Protein AF-A0AA87AT99-F1 (afdb_monomer)

Radius of gyration: 15.17 Å; Cα contacts (8 Å, |Δi|>4): 173; chains: 1; bounding box: 37×36×42 Å

Secondary structure (DSSP, 8-state):
-EEEES--SB-BBPPS--TTS---S--BS-EETTEEPP-BPP-TTPPPEEETTEEE-HHHHHHHHHH-HHHHHHHB--GGG--S-EEEE--TT-SSS-HHHHHHHHHHHHHHTT-

Nearest PDB structures (foldseek):
  3hlk-assembly2_B  TM=8.110E-01  e=1.007E-02  Homo sapiens
  3hlk-assembly1_A  TM=7.904E-01  e=9.428E-03  Homo sapiens

Sequence (115 aa):
MVIAISPSSVVWGNIGVGAGGIAWPERSSWTFKGASLDFVPADMNWQKEYRDGLISYRSFFEKCLVNDIQANNRARIPIEKSKADLLLVAGGDDALWPSDKFAREIVQSAQARLH

Structure (mmCIF, N/CA/C/O backbone):
data_AF-A0AA87AT99-F1
#
_entry.id   AF-A0AA87AT99-F1
#
loop_
_atom_site.group_PDB
_atom_site.id
_atom_site.type_symbol
_atom_site.label_atom_id
_atom_site.label_alt_id
_atom_site.label_comp_id
_atom_site.label_asym_id
_atom_site.label_entity_id
_atom_site.label_seq_id
_atom_site.pdbx_PDB_ins_code
_atom_site.Cartn_x
_atom_site.Cartn_y
_atom_site.Cartn_z
_atom_site.occupancy
_atom_site.B_iso_or_equiv
_atom_site.auth_seq_id
_atom_site.auth_comp_id
_atom_site.auth_asym_id
_atom_site.auth_atom_id
_atom_site.pdbx_PDB_model_num
ATOM 1 N N . MET A 1 1 ? -20.313 2.707 6.055 1.00 89.81 1 MET A N 1
ATOM 2 C CA . MET A 1 1 ? -19.718 1.859 5.006 1.00 89.81 1 MET A CA 1
ATOM 3 C C . MET A 1 1 ? -18.664 2.651 4.247 1.00 89.81 1 MET A C 1
ATOM 5 O O . MET A 1 1 ? -18.898 3.820 3.965 1.00 89.81 1 MET A O 1
ATOM 9 N N . VAL A 1 2 ? -17.530 2.026 3.939 1.00 96.44 2 VAL A N 1
ATOM 10 C CA . VAL A 1 2 ? -16.463 2.549 3.074 1.00 96.44 2 VAL A CA 1
ATOM 11 C C . VAL A 1 2 ? -16.293 1.583 1.905 1.00 96.44 2 VAL A C 1
ATOM 13 O O . VAL A 1 2 ? -16.207 0.374 2.111 1.00 96.44 2 VAL A O 1
ATOM 16 N N . ILE A 1 3 ? -16.240 2.120 0.688 1.00 97.88 3 ILE A N 1
ATOM 17 C CA . ILE A 1 3 ? -15.934 1.358 -0.524 1.00 97.88 3 ILE A CA 1
ATOM 18 C C . ILE A 1 3 ? -14.556 1.812 -0.997 1.00 97.88 3 ILE A C 1
ATOM 20 O O . ILE A 1 3 ? -14.367 2.999 -1.258 1.00 97.88 3 ILE A O 1
ATOM 24 N N . ALA A 1 4 ? -13.601 0.890 -1.085 1.00 97.50 4 ALA A N 1
ATOM 25 C CA . ALA A 1 4 ? -12.253 1.176 -1.561 1.00 97.50 4 ALA A CA 1
ATOM 26 C C . ALA A 1 4 ? -11.979 0.411 -2.860 1.00 97.50 4 ALA A C 1
ATOM 28 O O . ALA A 1 4 ? -12.127 -0.810 -2.915 1.00 97.50 4 ALA A O 1
ATOM 29 N N . ILE A 1 5 ? -11.582 1.144 -3.899 1.00 98.19 5 ILE A N 1
ATOM 30 C CA . ILE A 1 5 ? -11.251 0.616 -5.226 1.00 98.19 5 ILE A CA 1
ATOM 31 C C . ILE A 1 5 ? -9.746 0.757 -5.414 1.00 98.19 5 ILE A C 1
ATOM 33 O O . ILE A 1 5 ? -9.210 1.838 -5.180 1.00 98.19 5 ILE A O 1
ATOM 37 N N . SER A 1 6 ? -9.085 -0.336 -5.795 1.00 98.06 6 SER A N 1
ATOM 38 C CA . SER A 1 6 ? -7.627 -0.470 -5.793 1.00 98.06 6 SER A CA 1
ATOM 39 C C . SER A 1 6 ? -7.023 0.053 -4.479 1.00 98.06 6 SER A C 1
ATOM 41 O O . SER A 1 6 ? -6.312 1.050 -4.495 1.00 98.06 6 SER A O 1
ATOM 43 N N . PRO A 1 7 ? -7.362 -0.536 -3.315 1.00 98.00 7 PRO A N 1
ATOM 44 C CA . PRO A 1 7 ? -6.971 0.011 -2.015 1.00 98.00 7 PRO A CA 1
ATOM 45 C C . PRO A 1 7 ? -5.462 -0.093 -1.758 1.00 98.00 7 PRO A C 1
ATOM 47 O O . PRO A 1 7 ? -4.790 -0.921 -2.362 1.00 98.00 7 PRO A O 1
ATOM 50 N N . SER A 1 8 ? -4.973 0.666 -0.771 1.00 97.56 8 SER A N 1
ATOM 51 C CA . SER A 1 8 ? -3.658 0.478 -0.136 1.00 97.56 8 SER A CA 1
ATOM 52 C C . SER A 1 8 ? -3.823 0.075 1.326 1.00 97.56 8 SER A C 1
ATOM 54 O O . SER A 1 8 ? -4.707 0.595 2.007 1.00 97.56 8 SER A O 1
ATOM 56 N N . SER A 1 9 ? -2.951 -0.802 1.826 1.00 97.62 9 SER A N 1
ATOM 57 C CA . SER A 1 9 ? -2.859 -1.150 3.253 1.00 97.62 9 SER A CA 1
ATOM 58 C C . SER A 1 9 ? -1.859 -0.267 4.017 1.00 97.62 9 SER A C 1
ATOM 60 O O . SER A 1 9 ? -1.795 -0.322 5.246 1.00 97.62 9 SER A O 1
ATOM 62 N N . VAL A 1 10 ? -1.095 0.568 3.305 1.00 97.88 10 VAL A N 1
ATOM 63 C CA . VAL A 1 10 ? -0.030 1.430 3.839 1.00 97.88 10 VAL A CA 1
ATOM 64 C C . VAL A 1 10 ? -0.142 2.862 3.308 1.00 97.88 10 VAL A C 1
ATOM 66 O O . VAL A 1 10 ? -0.758 3.120 2.269 1.00 97.88 10 VAL A O 1
ATOM 69 N N . VAL A 1 11 ? 0.469 3.805 4.017 1.00 97.50 11 VAL A N 1
ATOM 70 C CA . VAL A 1 11 ? 0.631 5.198 3.589 1.00 97.50 11 VAL A CA 1
ATOM 71 C C . VAL A 1 11 ? 1.869 5.327 2.696 1.00 97.50 11 VAL A C 1
ATOM 73 O O . VAL A 1 11 ? 2.921 4.769 3.000 1.00 97.50 11 VAL A O 1
ATOM 76 N N . TRP A 1 12 ? 1.757 6.096 1.612 1.00 95.50 12 TRP A N 1
ATOM 77 C CA . TRP A 1 12 ? 2.837 6.329 0.646 1.00 95.50 12 TRP A CA 1
ATOM 78 C C . TRP A 1 12 ? 3.397 7.750 0.724 1.00 95.50 12 TRP A C 1
ATOM 80 O O . TRP A 1 12 ? 2.671 8.705 1.036 1.00 95.50 12 TRP A O 1
ATOM 90 N N . GLY A 1 13 ? 4.684 7.888 0.401 1.00 91.88 13 GLY A N 1
ATOM 91 C CA . GLY A 1 13 ? 5.331 9.183 0.203 1.00 91.88 13 GLY A CA 1
ATOM 92 C C . GLY A 1 13 ? 4.740 9.949 -0.984 1.00 91.88 13 GLY A C 1
ATOM 93 O O . GLY A 1 13 ? 4.111 9.371 -1.874 1.00 91.88 13 GLY A O 1
ATOM 94 N N . ASN A 1 14 ? 4.897 11.270 -0.984 1.00 85.81 14 ASN A N 1
ATOM 95 C CA . ASN A 1 14 ? 4.475 12.116 -2.089 1.00 85.81 14 ASN A CA 1
ATOM 96 C C . ASN A 1 14 ? 5.319 11.812 -3.331 1.00 85.81 14 ASN A C 1
ATOM 98 O O . ASN A 1 14 ? 6.541 11.713 -3.256 1.00 85.81 14 ASN A O 1
ATOM 102 N N . ILE A 1 15 ? 4.679 11.756 -4.496 1.00 71.88 15 ILE A N 1
ATOM 103 C CA . ILE A 1 15 ? 5.393 11.617 -5.765 1.00 71.88 15 ILE A CA 1
ATOM 104 C C . ILE A 1 15 ? 5.666 13.012 -6.330 1.00 71.88 15 ILE A C 1
ATOM 106 O O . ILE A 1 15 ? 4.744 13.786 -6.582 1.00 71.88 15 ILE A O 1
ATOM 110 N N . GLY A 1 16 ? 6.943 13.328 -6.546 1.00 70.06 16 GLY A N 1
ATOM 111 C CA . GLY A 1 16 ? 7.370 14.551 -7.225 1.00 70.06 16 GLY A CA 1
ATOM 112 C C . GLY A 1 16 ? 7.380 15.810 -6.353 1.00 70.06 16 GLY A C 1
ATOM 113 O O . GLY A 1 16 ? 7.440 15.764 -5.125 1.00 70.06 16 GLY A O 1
ATOM 114 N N . VAL A 1 17 ? 7.389 16.967 -7.015 1.00 73.88 17 VAL A N 1
ATOM 115 C CA . VAL A 1 17 ? 7.518 18.276 -6.366 1.00 73.88 17 VAL A CA 1
ATOM 116 C C . VAL A 1 17 ? 6.222 18.614 -5.625 1.00 73.88 17 VAL A C 1
ATOM 118 O O . VAL A 1 17 ? 5.166 18.746 -6.237 1.00 73.88 17 VAL A O 1
ATOM 121 N N . GLY A 1 18 ? 6.290 18.748 -4.298 1.00 68.44 18 GLY A N 1
ATOM 122 C CA . GLY A 1 18 ? 5.135 19.179 -3.501 1.00 68.44 18 GLY A CA 1
ATOM 123 C C . GLY A 1 18 ? 4.839 20.675 -3.656 1.00 68.44 18 GLY A C 1
ATOM 124 O O . GLY A 1 18 ? 5.604 21.406 -4.279 1.00 68.44 18 GLY A O 1
ATOM 125 N N . ALA A 1 19 ? 3.777 21.162 -3.007 1.00 69.81 19 ALA A N 1
ATOM 126 C CA . ALA A 1 19 ? 3.363 22.573 -3.072 1.00 69.81 19 ALA A CA 1
ATOM 127 C C . ALA A 1 19 ? 4.468 23.582 -2.681 1.00 69.81 19 ALA A C 1
ATOM 129 O O . ALA A 1 19 ? 4.445 24.724 -3.124 1.00 69.81 19 ALA A O 1
ATOM 130 N N . GLY A 1 20 ? 5.454 23.158 -1.883 1.00 73.50 20 GLY A N 1
ATOM 131 C CA . GLY A 1 20 ? 6.615 23.967 -1.503 1.00 73.50 20 GLY A CA 1
ATOM 132 C C . GLY A 1 20 ? 7.778 23.965 -2.504 1.00 73.50 20 GLY A C 1
ATOM 133 O O . GLY A 1 20 ? 8.854 24.428 -2.151 1.00 73.50 20 GLY A O 1
ATOM 134 N N . GLY A 1 21 ? 7.628 23.391 -3.704 1.00 78.31 21 GLY A N 1
ATOM 135 C CA . GLY A 1 21 ? 8.689 23.376 -4.724 1.00 78.31 21 GLY A CA 1
ATOM 136 C C . GLY A 1 21 ? 9.828 22.379 -4.462 1.00 78.31 21 GLY A C 1
ATOM 137 O O . GLY A 1 21 ? 10.750 22.264 -5.263 1.00 78.31 21 GLY A O 1
ATOM 138 N N . ILE A 1 22 ? 9.757 21.617 -3.369 1.00 78.25 22 ILE A N 1
ATOM 139 C CA . ILE A 1 22 ? 10.799 20.678 -2.948 1.00 78.25 22 ILE A CA 1
ATOM 140 C C . ILE A 1 22 ? 10.359 19.246 -3.258 1.00 78.25 22 ILE A C 1
ATOM 142 O O . ILE A 1 22 ? 9.325 18.796 -2.760 1.00 78.25 22 ILE A O 1
ATOM 146 N N . ALA A 1 23 ? 11.155 18.513 -4.034 1.00 76.25 23 ALA A N 1
ATOM 147 C CA . ALA A 1 23 ? 10.936 17.087 -4.294 1.00 76.25 23 ALA A CA 1
ATOM 148 C C . ALA A 1 23 ? 11.528 16.173 -3.204 1.00 76.25 23 ALA A C 1
ATOM 150 O O . ALA A 1 23 ? 10.965 15.115 -2.953 1.00 76.25 23 ALA A O 1
ATOM 151 N N . TRP A 1 24 ? 12.617 16.596 -2.545 1.00 81.38 24 TRP A N 1
ATOM 152 C CA . TRP A 1 24 ? 13.377 15.782 -1.586 1.00 81.38 24 TRP A CA 1
ATOM 153 C C . TRP A 1 24 ? 13.782 16.564 -0.324 1.00 81.38 24 TRP A C 1
ATOM 155 O O . TRP A 1 24 ? 14.116 17.743 -0.446 1.00 81.38 24 TRP A O 1
ATOM 165 N N . PRO A 1 25 ? 13.815 15.938 0.870 1.00 84.75 25 PRO A N 1
ATOM 166 C CA . PRO A 1 25 ? 13.450 14.543 1.140 1.00 84.75 25 PRO A CA 1
ATOM 167 C C . PRO A 1 25 ? 11.953 14.272 0.913 1.00 84.75 25 PRO A C 1
ATOM 169 O O . PRO A 1 25 ? 11.149 15.210 0.900 1.00 84.75 25 PRO A O 1
ATOM 172 N N . GLU A 1 26 ? 11.599 13.000 0.705 1.00 89.38 26 GLU A N 1
ATOM 173 C CA . GLU A 1 26 ? 10.201 12.562 0.624 1.00 89.38 26 GLU A CA 1
ATOM 174 C C . GLU A 1 26 ? 9.409 13.013 1.855 1.00 89.38 26 GLU A C 1
ATOM 176 O O . GLU A 1 26 ? 9.928 13.119 2.970 1.00 89.38 26 GLU A O 1
ATOM 181 N N . ARG A 1 27 ? 8.119 13.266 1.650 1.00 90.56 27 ARG A N 1
ATOM 182 C CA . ARG A 1 27 ? 7.160 13.607 2.696 1.00 90.56 27 ARG A CA 1
ATOM 183 C C . ARG A 1 27 ? 5.960 12.686 2.584 1.00 90.56 27 ARG A C 1
ATOM 185 O O . ARG A 1 27 ? 5.635 12.197 1.509 1.00 90.56 27 ARG A O 1
ATOM 192 N N . SER A 1 28 ? 5.253 12.508 3.689 1.00 93.56 28 SER A N 1
ATOM 193 C CA . SER A 1 28 ? 3.997 11.765 3.676 1.00 93.56 28 SER A CA 1
ATOM 194 C C . SER A 1 28 ? 2.985 12.410 2.731 1.00 93.56 28 SER A C 1
ATOM 196 O O . SER A 1 28 ? 2.834 13.634 2.721 1.00 93.56 28 SER A O 1
ATOM 198 N N . SER A 1 29 ? 2.243 11.590 1.985 1.00 91.81 29 SER A N 1
ATOM 199 C CA . SER A 1 29 ? 1.081 12.070 1.225 1.00 91.81 29 SER A CA 1
ATOM 200 C C . SER A 1 29 ? -0.101 12.436 2.126 1.00 91.81 29 SER A C 1
ATOM 202 O O . SER A 1 29 ? -1.056 13.057 1.664 1.00 91.81 29 SER A O 1
ATOM 204 N N . TRP A 1 30 ? -0.059 12.049 3.406 1.00 93.88 30 TRP A N 1
ATOM 205 C CA . TRP A 1 30 ? -1.184 12.181 4.322 1.00 93.88 30 TRP A CA 1
ATOM 206 C C . TRP A 1 30 ? -0.768 12.772 5.665 1.00 93.88 30 TRP A C 1
ATOM 208 O O . TRP A 1 30 ? 0.280 12.459 6.233 1.00 93.88 30 TRP A O 1
ATOM 218 N N . THR A 1 31 ? -1.652 13.603 6.210 1.00 94.50 31 THR A N 1
ATOM 219 C CA . THR A 1 31 ? -1.583 14.050 7.600 1.00 94.50 31 THR A CA 1
ATOM 220 C C . THR A 1 31 ? -2.819 13.573 8.348 1.00 94.50 31 THR A C 1
ATOM 222 O O . THR A 1 31 ? -3.903 13.439 7.777 1.00 94.50 31 THR A O 1
ATOM 225 N N . PHE A 1 32 ? -2.671 13.334 9.646 1.00 94.56 32 PHE A N 1
ATOM 226 C CA . PHE A 1 32 ? -3.778 13.061 10.548 1.00 94.56 32 PHE A CA 1
ATOM 227 C C . PHE A 1 32 ? -3.688 14.000 11.745 1.00 94.56 32 PHE A C 1
ATOM 229 O O . PHE A 1 32 ? -2.678 14.038 12.444 1.00 94.56 32 PHE A O 1
ATOM 236 N N . LYS A 1 33 ? -4.744 14.793 11.967 1.00 95.44 33 LYS A N 1
ATOM 237 C CA . LYS A 1 33 ? -4.792 15.832 13.016 1.00 95.44 33 LYS A CA 1
ATO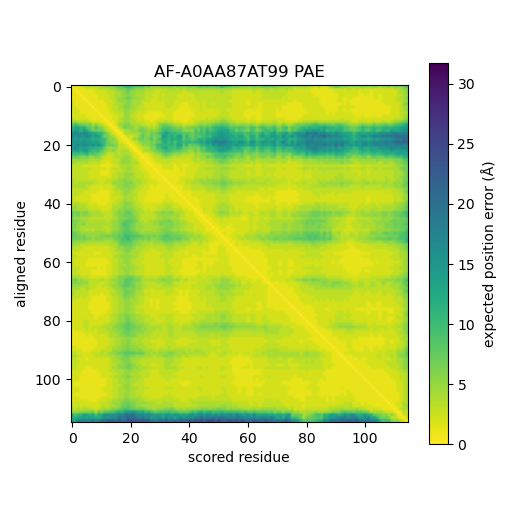M 238 C C . LYS A 1 33 ? -3.599 16.804 12.969 1.00 95.44 33 LYS A C 1
ATOM 240 O O . LYS A 1 33 ? -3.085 17.214 14.002 1.00 95.44 33 LYS A O 1
ATOM 245 N N . GLY A 1 34 ? -3.161 17.154 11.760 1.00 94.62 34 GLY A N 1
ATOM 246 C CA . GLY A 1 34 ? -2.054 18.086 11.533 1.00 94.62 34 GLY A CA 1
ATOM 247 C C . GLY A 1 34 ? -0.651 17.476 11.634 1.00 94.62 34 GLY A C 1
ATOM 248 O O . GLY A 1 34 ? 0.310 18.180 11.347 1.00 94.62 34 GLY A O 1
ATOM 249 N N . ALA A 1 35 ? -0.511 16.191 11.980 1.00 95.38 35 ALA A N 1
ATOM 250 C CA . ALA A 1 35 ? 0.775 15.496 11.991 1.00 95.38 35 ALA A CA 1
ATOM 251 C C . ALA A 1 35 ? 0.933 14.605 10.750 1.00 95.38 35 ALA A C 1
ATOM 253 O O . ALA A 1 35 ? -0.001 13.893 10.375 1.00 95.38 35 ALA A O 1
ATOM 254 N N . SER A 1 36 ? 2.107 14.632 10.118 1.00 94.62 36 SER A N 1
ATOM 255 C CA . SER A 1 36 ? 2.448 13.718 9.020 1.00 94.62 36 SER A CA 1
ATOM 256 C C . SER A 1 36 ? 2.449 12.271 9.502 1.00 94.62 36 SER A C 1
ATOM 258 O O . SER A 1 36 ? 2.984 11.977 10.570 1.00 94.62 36 SER A O 1
ATOM 260 N N . LEU A 1 37 ? 1.858 11.376 8.712 1.00 97.00 37 LEU A N 1
ATOM 261 C CA . LEU A 1 37 ? 1.896 9.940 8.982 1.00 97.00 37 LEU A CA 1
ATOM 262 C C . LEU A 1 37 ? 3.211 9.332 8.484 1.00 97.00 37 LEU A C 1
ATOM 264 O O . LEU A 1 37 ? 3.734 9.773 7.459 1.00 97.00 37 LEU A O 1
ATOM 268 N N . ASP A 1 38 ? 3.698 8.295 9.166 1.00 97.31 38 ASP A N 1
ATOM 269 C CA . ASP A 1 38 ? 4.756 7.432 8.632 1.00 97.31 38 ASP A CA 1
ATOM 270 C C . ASP A 1 38 ? 4.333 6.871 7.269 1.00 97.31 38 ASP A C 1
ATOM 272 O O . ASP A 1 38 ? 3.151 6.613 7.039 1.00 97.31 38 ASP A O 1
ATOM 276 N N . PHE A 1 39 ? 5.289 6.701 6.360 1.00 96.75 39 PHE A N 1
ATOM 277 C CA . PHE A 1 39 ? 5.029 6.286 4.986 1.00 96.75 39 PHE A CA 1
ATOM 278 C C . PHE A 1 39 ? 6.105 5.326 4.478 1.00 96.75 39 PHE A C 1
ATOM 280 O O . PHE A 1 39 ? 7.219 5.288 5.003 1.00 96.75 39 PHE A O 1
ATOM 287 N N . VAL A 1 40 ? 5.756 4.552 3.452 1.00 96.50 40 VAL A N 1
ATOM 288 C CA . VAL A 1 40 ? 6.697 3.693 2.728 1.00 96.50 40 VAL A CA 1
ATOM 289 C C . VAL A 1 40 ? 7.582 4.562 1.824 1.00 96.50 40 VAL A C 1
ATOM 291 O O . VAL A 1 40 ? 7.024 5.252 0.962 1.00 96.50 40 VAL A O 1
ATOM 294 N N . PRO A 1 41 ? 8.919 4.548 1.999 1.00 92.25 41 PRO A N 1
ATOM 295 C CA . PRO A 1 41 ? 9.836 5.330 1.173 1.00 92.25 41 PRO A CA 1
ATOM 296 C C . PRO A 1 41 ? 10.007 4.724 -0.226 1.00 92.25 41 PRO A C 1
ATOM 298 O O . PRO A 1 41 ? 9.929 3.502 -0.394 1.00 92.25 41 PRO A O 1
ATOM 301 N N . ALA A 1 42 ? 10.280 5.561 -1.230 1.00 90.69 42 ALA A N 1
ATOM 302 C CA . ALA A 1 42 ? 10.542 5.090 -2.586 1.00 90.69 42 ALA A CA 1
ATOM 303 C C . ALA A 1 42 ? 11.899 4.381 -2.716 1.00 90.69 42 ALA A C 1
ATOM 305 O O . ALA A 1 42 ? 12.908 4.774 -2.126 1.00 90.69 42 ALA A O 1
ATOM 306 N N . ASP A 1 43 ? 11.956 3.373 -3.588 1.00 89.94 43 ASP A N 1
ATOM 307 C CA . ASP A 1 43 ? 13.216 2.802 -4.054 1.00 89.94 43 ASP A CA 1
ATOM 308 C C . ASP A 1 43 ? 13.735 3.560 -5.279 1.00 89.94 43 ASP A C 1
ATOM 310 O O . ASP A 1 43 ? 13.316 3.321 -6.415 1.00 89.94 43 ASP A O 1
ATOM 314 N N . MET A 1 44 ? 14.711 4.434 -5.050 1.00 86.31 44 MET A N 1
ATOM 315 C CA . MET A 1 44 ? 15.353 5.220 -6.108 1.00 86.31 44 MET A CA 1
ATOM 316 C C . MET A 1 44 ? 16.207 4.396 -7.081 1.00 86.31 44 MET A C 1
ATOM 318 O O . MET A 1 44 ? 16.595 4.906 -8.129 1.00 86.31 44 MET A O 1
ATOM 322 N N . ASN A 1 45 ? 16.482 3.128 -6.767 1.00 90.31 45 ASN A N 1
ATOM 323 C CA . ASN A 1 45 ? 17.239 2.205 -7.611 1.00 90.31 45 ASN A CA 1
ATOM 324 C C . ASN A 1 45 ? 16.333 1.257 -8.414 1.00 90.31 45 ASN A C 1
ATOM 326 O O . ASN A 1 45 ? 16.834 0.340 -9.075 1.00 90.31 45 ASN A O 1
ATOM 330 N N . TRP A 1 46 ? 15.006 1.416 -8.347 1.00 92.19 46 TRP A N 1
ATOM 331 C CA . TRP A 1 46 ? 14.090 0.620 -9.159 1.00 92.19 46 TRP A CA 1
ATOM 332 C C . TRP A 1 46 ? 14.312 0.856 -10.659 1.00 92.19 46 TRP A C 1
ATOM 334 O O . TRP A 1 46 ? 14.510 1.982 -11.115 1.00 92.19 46 TRP A O 1
ATOM 344 N N . GLN A 1 47 ? 14.264 -0.230 -11.429 1.00 93.88 47 GLN A N 1
ATOM 345 C CA . GLN A 1 47 ? 14.373 -0.207 -12.883 1.00 93.88 47 GLN A CA 1
ATOM 346 C C . GLN A 1 47 ? 12.992 -0.390 -13.495 1.00 93.88 47 GLN A C 1
ATOM 348 O O . GLN A 1 47 ? 12.245 -1.264 -13.068 1.00 93.88 47 GLN A O 1
ATOM 353 N N . LYS A 1 48 ? 12.669 0.425 -14.502 1.00 94.06 48 LYS A N 1
ATOM 354 C CA . LYS A 1 48 ? 11.357 0.395 -15.153 1.00 94.06 48 LYS A CA 1
ATOM 355 C C . LYS A 1 48 ? 11.093 -0.963 -15.785 1.00 94.06 48 LYS A C 1
ATOM 357 O O . LYS A 1 48 ? 11.888 -1.435 -16.594 1.00 94.06 48 LYS A O 1
ATOM 362 N N . GLU A 1 49 ? 9.931 -1.516 -15.480 1.00 94.81 49 GLU A N 1
ATOM 363 C CA . GLU A 1 49 ? 9.395 -2.683 -16.166 1.00 94.81 49 GLU A CA 1
ATOM 364 C C . GLU A 1 49 ? 8.335 -2.247 -17.173 1.00 94.81 49 GLU A C 1
ATOM 366 O O . GLU A 1 49 ? 7.629 -1.257 -16.971 1.00 94.81 49 GLU A O 1
ATOM 371 N N . TYR A 1 50 ? 8.240 -2.979 -18.280 1.00 95.38 50 TYR A N 1
ATOM 372 C CA . TYR A 1 50 ? 7.330 -2.660 -19.372 1.00 95.38 50 TYR A CA 1
ATOM 373 C C . TYR A 1 50 ? 6.373 -3.817 -19.623 1.00 95.38 50 TYR A C 1
ATOM 375 O O . TYR A 1 50 ? 6.779 -4.978 -19.650 1.00 95.38 50 TYR A O 1
ATOM 383 N N . ARG A 1 51 ? 5.108 -3.482 -19.864 1.00 93.50 51 ARG A N 1
ATOM 384 C CA . ARG A 1 51 ? 4.052 -4.405 -20.267 1.00 93.50 51 ARG A CA 1
ATOM 385 C C . ARG A 1 51 ? 3.291 -3.789 -21.429 1.00 93.50 51 ARG A C 1
ATOM 387 O O . ARG A 1 51 ? 2.854 -2.647 -21.334 1.00 93.50 51 ARG A O 1
ATOM 394 N N . ASP A 1 52 ? 3.196 -4.519 -22.536 1.00 93.00 52 ASP A N 1
ATOM 395 C CA . ASP A 1 52 ? 2.513 -4.067 -23.757 1.00 93.00 52 ASP A CA 1
ATOM 396 C C . ASP A 1 52 ? 2.978 -2.673 -24.238 1.00 93.00 52 ASP A C 1
ATOM 398 O O . ASP A 1 52 ? 2.202 -1.857 -24.727 1.00 93.00 52 ASP A O 1
ATOM 402 N N . GLY A 1 53 ? 4.274 -2.382 -24.066 1.00 94.12 53 GLY A N 1
ATOM 403 C CA . GLY A 1 53 ? 4.894 -1.108 -24.451 1.00 94.12 53 GLY A CA 1
ATOM 404 C C . GLY A 1 53 ? 4.691 0.053 -23.468 1.00 94.12 53 GLY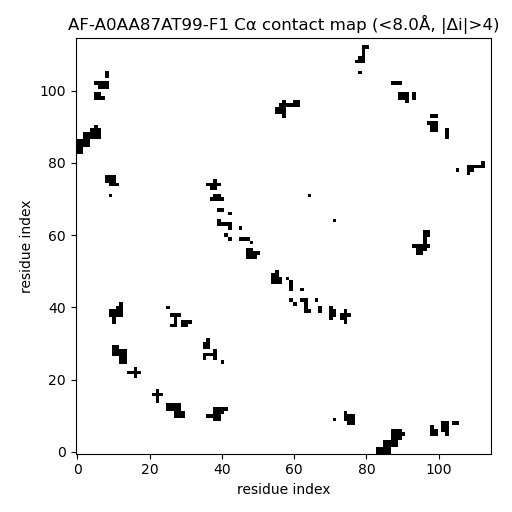 A C 1
ATOM 405 O O . GLY A 1 53 ? 5.250 1.127 -23.686 1.00 94.12 53 GLY A O 1
ATOM 406 N N . LEU A 1 54 ? 3.954 -0.144 -22.372 1.00 94.50 54 LEU A N 1
ATOM 407 C CA . LEU A 1 54 ? 3.733 0.851 -21.318 1.00 94.50 54 LEU A CA 1
ATOM 408 C C . LEU A 1 54 ? 4.519 0.502 -20.053 1.00 94.50 54 LEU A C 1
ATOM 410 O O . LEU A 1 54 ? 4.796 -0.665 -19.786 1.00 94.50 54 LEU A O 1
ATOM 414 N N . ILE A 1 55 ? 4.882 1.514 -19.261 1.00 95.25 55 ILE A N 1
ATOM 415 C CA . ILE A 1 55 ? 5.561 1.291 -17.978 1.00 95.25 55 ILE A CA 1
ATOM 416 C C . ILE A 1 55 ? 4.565 0.670 -16.992 1.00 95.25 55 ILE A C 1
ATOM 418 O O . ILE A 1 55 ? 3.507 1.242 -16.731 1.00 95.25 55 ILE A O 1
ATOM 422 N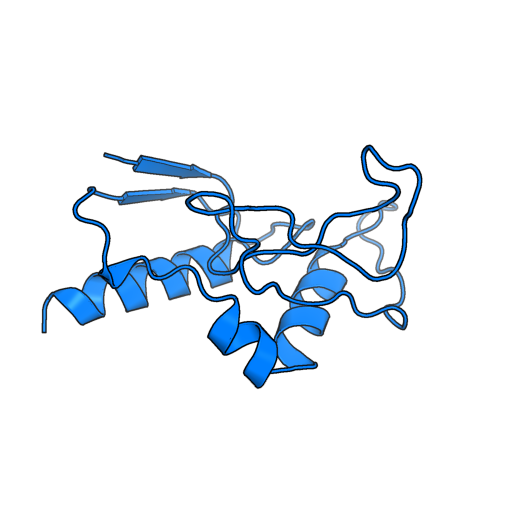 N . SER A 1 56 ? 4.944 -0.468 -16.416 1.00 96.75 56 SER A N 1
ATOM 423 C CA . SER A 1 56 ? 4.302 -1.068 -15.249 1.00 96.75 56 SER A CA 1
ATOM 424 C C . SER A 1 56 ? 5.030 -0.590 -13.998 1.00 96.75 56 SER A C 1
ATOM 426 O O . SER A 1 56 ? 6.250 -0.707 -13.894 1.00 96.75 56 SER A O 1
ATOM 428 N N . TYR A 1 57 ? 4.289 -0.042 -13.041 1.00 96.00 57 TYR A N 1
ATOM 429 C CA . TYR A 1 57 ? 4.839 0.417 -11.764 1.00 96.00 57 TYR A CA 1
ATOM 430 C C . TYR A 1 57 ? 4.650 -0.613 -10.651 1.00 96.00 57 TYR A C 1
ATOM 432 O O . TYR A 1 57 ? 5.168 -0.424 -9.554 1.00 96.00 57 TYR A O 1
ATOM 440 N N . ARG A 1 58 ? 3.958 -1.728 -10.905 1.00 96.56 58 ARG A N 1
ATOM 441 C CA . ARG A 1 58 ? 3.654 -2.711 -9.861 1.00 96.56 58 ARG A CA 1
ATOM 442 C C . ARG A 1 58 ? 4.906 -3.172 -9.106 1.00 96.56 58 ARG A C 1
ATOM 444 O O . ARG A 1 58 ? 4.944 -3.093 -7.878 1.00 96.56 58 ARG A O 1
ATOM 451 N N . SER A 1 59 ? 5.951 -3.543 -9.845 1.00 96.00 59 SER A N 1
ATOM 452 C CA . SER A 1 59 ? 7.248 -3.964 -9.304 1.00 96.00 59 SER A CA 1
ATOM 453 C C . SER A 1 59 ? 7.934 -2.875 -8.471 1.00 96.00 59 SER A C 1
ATOM 455 O O . SER A 1 59 ? 8.650 -3.188 -7.523 1.00 96.00 59 SER A O 1
ATOM 457 N N . PHE A 1 60 ? 7.719 -1.592 -8.794 1.00 95.62 60 PHE A N 1
ATOM 458 C CA . PHE A 1 60 ? 8.251 -0.475 -8.009 1.00 95.62 60 PHE A CA 1
ATOM 459 C C . PHE A 1 60 ? 7.661 -0.495 -6.600 1.00 95.62 60 PHE A C 1
ATOM 461 O O . PHE A 1 60 ? 8.402 -0.550 -5.618 1.00 95.62 60 PHE A O 1
ATOM 468 N N . PHE A 1 61 ? 6.329 -0.512 -6.496 1.00 96.00 61 PHE A N 1
ATOM 469 C CA . PHE A 1 61 ? 5.650 -0.521 -5.201 1.00 96.00 61 PHE A CA 1
ATOM 470 C C . PHE A 1 61 ? 5.930 -1.813 -4.428 1.00 96.00 61 PHE A C 1
ATOM 472 O O . PHE A 1 61 ? 6.192 -1.757 -3.229 1.00 96.00 61 PHE A O 1
ATOM 479 N N . GLU A 1 62 ? 5.950 -2.970 -5.097 1.00 95.88 62 GLU A N 1
ATOM 480 C CA . GLU A 1 62 ? 6.312 -4.246 -4.466 1.00 95.88 62 GLU A CA 1
ATOM 481 C C . GLU A 1 62 ? 7.732 -4.224 -3.887 1.00 95.88 62 GLU A C 1
ATOM 483 O O . GLU A 1 62 ? 7.937 -4.692 -2.765 1.00 95.88 62 GLU A O 1
ATOM 488 N N . LYS A 1 63 ? 8.694 -3.619 -4.593 1.00 95.44 63 LYS A N 1
ATOM 489 C CA . LYS A 1 63 ? 10.070 -3.477 -4.108 1.00 95.44 63 LYS A CA 1
ATOM 490 C C . LYS A 1 63 ? 10.169 -2.535 -2.903 1.00 95.44 63 LYS A C 1
ATOM 492 O O . LYS A 1 63 ? 10.822 -2.863 -1.914 1.00 95.44 63 LYS A O 1
ATOM 497 N N . CYS A 1 64 ? 9.448 -1.413 -2.921 1.00 94.88 64 CYS A N 1
ATOM 498 C CA . CYS A 1 64 ? 9.384 -0.504 -1.771 1.00 94.88 64 CYS A CA 1
ATOM 499 C C . CYS A 1 64 ? 8.841 -1.210 -0.509 1.00 94.88 64 CYS A C 1
ATOM 501 O O . CYS A 1 64 ? 9.350 -1.006 0.595 1.00 94.88 64 CYS A O 1
ATOM 503 N N . LEU A 1 65 ? 7.868 -2.119 -0.669 1.00 95.38 65 LEU A N 1
ATOM 504 C CA . LEU A 1 65 ? 7.292 -2.895 0.439 1.00 95.38 65 LEU A CA 1
ATOM 505 C C . LEU A 1 65 ? 8.257 -3.904 1.088 1.00 95.38 65 LEU A C 1
ATOM 507 O O . LEU A 1 65 ? 7.978 -4.369 2.196 1.00 95.38 65 LEU A O 1
ATOM 511 N N . VAL A 1 66 ? 9.360 -4.270 0.434 1.00 94.06 66 VAL A N 1
ATOM 512 C CA . VAL A 1 66 ? 10.330 -5.237 0.983 1.00 94.06 66 VAL A CA 1
ATOM 513 C C . VAL A 1 66 ? 11.637 -4.592 1.440 1.00 94.06 66 VAL A C 1
ATOM 515 O O . VAL A 1 66 ? 12.352 -5.194 2.237 1.00 94.06 66 VAL A O 1
ATOM 518 N N . ASN A 1 67 ? 11.935 -3.370 0.989 1.00 92.38 67 ASN A N 1
ATOM 519 C CA . ASN A 1 67 ? 13.205 -2.699 1.271 1.00 92.38 67 ASN A CA 1
ATOM 520 C C . ASN A 1 67 ? 13.367 -2.256 2.735 1.00 92.38 67 ASN A C 1
ATOM 522 O O . ASN A 1 67 ? 14.458 -2.386 3.285 1.00 92.38 67 ASN A O 1
ATOM 526 N N . ASP A 1 68 ? 12.308 -1.748 3.374 1.00 90.88 68 ASP A N 1
ATOM 527 C CA . ASP A 1 68 ? 12.334 -1.340 4.786 1.00 90.88 68 ASP A CA 1
ATOM 528 C C . ASP A 1 68 ? 11.087 -1.835 5.527 1.00 90.88 68 ASP A C 1
ATOM 530 O O . ASP A 1 68 ? 10.074 -1.148 5.667 1.00 90.88 68 ASP A O 1
ATOM 534 N N . ILE A 1 69 ? 11.183 -3.058 6.048 1.00 92.06 69 ILE A N 1
ATOM 535 C CA . ILE A 1 69 ? 10.104 -3.709 6.802 1.00 92.06 69 ILE A CA 1
ATOM 536 C C . ILE A 1 69 ? 9.662 -2.854 8.002 1.00 9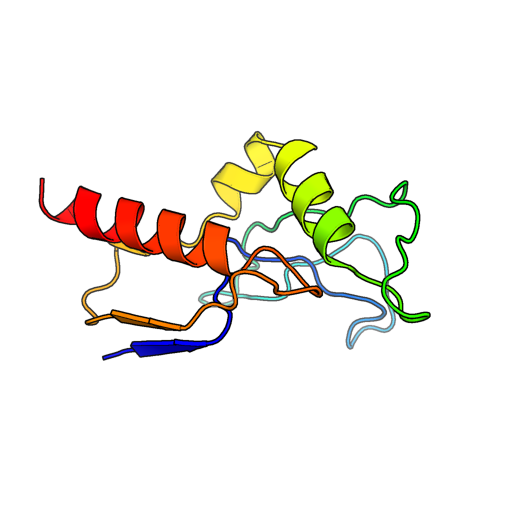2.06 69 ILE A C 1
ATOM 538 O O . ILE A 1 69 ? 8.479 -2.827 8.342 1.00 92.06 69 ILE A O 1
ATOM 542 N N . GLN A 1 70 ? 10.586 -2.134 8.648 1.00 94.44 70 GLN A N 1
ATOM 543 C CA . GLN A 1 70 ? 10.262 -1.342 9.834 1.00 94.44 70 GLN A CA 1
ATOM 544 C C . GLN A 1 70 ? 9.487 -0.078 9.468 1.00 94.44 70 GLN A C 1
ATOM 546 O O . GLN A 1 70 ? 8.498 0.233 10.134 1.00 94.44 70 GLN A O 1
ATOM 551 N N . ALA A 1 71 ? 9.896 0.637 8.416 1.00 93.19 71 ALA A N 1
ATOM 552 C CA . ALA A 1 71 ? 9.123 1.760 7.889 1.00 93.19 71 ALA A CA 1
ATOM 553 C C . ALA A 1 71 ? 7.728 1.311 7.443 1.00 93.19 71 ALA A C 1
ATOM 555 O O . ALA A 1 71 ? 6.737 1.937 7.813 1.00 93.19 71 ALA A O 1
ATOM 556 N N . ASN A 1 72 ? 7.633 0.170 6.763 1.00 93.62 72 ASN A N 1
ATOM 557 C CA . ASN A 1 72 ? 6.365 -0.348 6.248 1.00 93.62 72 ASN A CA 1
ATOM 558 C C . ASN A 1 72 ? 5.397 -0.729 7.374 1.00 93.62 72 ASN A C 1
ATOM 560 O O . ASN A 1 72 ? 4.210 -0.407 7.310 1.00 93.62 72 ASN A O 1
ATOM 564 N N . ASN A 1 73 ? 5.907 -1.323 8.456 1.00 95.88 73 ASN A N 1
ATOM 565 C CA . ASN A 1 73 ? 5.110 -1.616 9.647 1.00 95.88 73 ASN A CA 1
ATOM 566 C C . ASN A 1 73 ? 4.548 -0.348 10.306 1.00 95.88 73 ASN A C 1
ATOM 568 O O . ASN A 1 73 ? 3.398 -0.358 10.756 1.00 95.88 73 ASN A O 1
ATOM 572 N N . 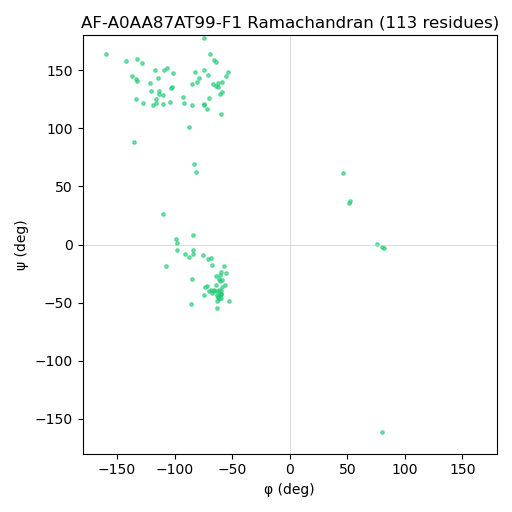ARG A 1 74 ? 5.333 0.739 10.352 1.00 97.38 74 ARG A N 1
ATOM 573 C CA . ARG A 1 74 ? 4.883 2.042 10.874 1.00 97.38 74 ARG A CA 1
ATOM 574 C C . ARG A 1 74 ? 3.891 2.735 9.936 1.00 97.38 74 ARG A C 1
ATOM 576 O O . ARG A 1 74 ? 2.937 3.341 10.410 1.00 97.38 74 ARG A O 1
ATOM 583 N N . ALA A 1 75 ? 4.075 2.586 8.625 1.00 97.75 75 ALA A N 1
ATOM 584 C CA . ALA A 1 75 ? 3.218 3.155 7.588 1.00 97.75 75 ALA A CA 1
ATOM 585 C C . ALA A 1 75 ? 1.874 2.425 7.408 1.00 97.75 75 ALA A C 1
ATOM 587 O O . ALA A 1 75 ? 1.017 2.896 6.656 1.00 97.75 75 ALA A O 1
ATOM 588 N N . ARG A 1 76 ? 1.671 1.269 8.055 1.00 97.56 76 ARG A N 1
ATOM 589 C CA . ARG A 1 76 ? 0.430 0.489 7.954 1.00 97.56 76 ARG A CA 1
ATOM 590 C C . ARG A 1 76 ? -0.780 1.307 8.404 1.00 97.56 76 ARG A C 1
ATOM 592 O O . ARG A 1 76 ? -0.810 1.860 9.503 1.00 97.56 76 ARG A O 1
ATOM 599 N N . ILE A 1 77 ? -1.829 1.292 7.589 1.00 97.31 77 ILE A N 1
ATOM 600 C CA . ILE A 1 77 ? -3.125 1.873 7.931 1.00 97.31 77 ILE A CA 1
ATOM 601 C C . ILE A 1 77 ? -3.820 0.939 8.940 1.00 97.31 77 ILE A C 1
ATOM 603 O O . ILE A 1 77 ? -4.057 -0.230 8.625 1.00 97.31 77 ILE A O 1
ATOM 607 N N . PRO A 1 78 ? -4.168 1.409 10.155 1.00 95.75 78 PRO A N 1
ATOM 608 C CA . PRO A 1 78 ? -4.690 0.554 11.220 1.00 95.75 78 PRO A CA 1
ATOM 609 C C . PRO A 1 78 ? -6.198 0.308 11.058 1.00 95.75 78 PRO A C 1
ATOM 611 O O . PRO A 1 78 ? -7.018 0.822 11.825 1.00 95.75 78 PRO A O 1
ATOM 614 N N . ILE A 1 79 ? -6.575 -0.452 10.029 1.00 95.88 79 ILE A N 1
ATOM 615 C CA . ILE A 1 79 ? -7.975 -0.733 9.681 1.00 95.88 79 ILE A CA 1
ATOM 616 C C . ILE A 1 79 ? -8.731 -1.408 10.825 1.00 95.88 79 ILE A C 1
ATOM 618 O O . ILE A 1 79 ? -9.915 -1.129 11.015 1.00 95.88 79 ILE A O 1
ATOM 622 N N . GLU A 1 80 ? -8.049 -2.199 11.651 1.00 95.00 80 GLU A N 1
ATOM 623 C CA . GLU A 1 80 ? -8.619 -2.832 12.841 1.00 95.00 80 GLU A CA 1
ATOM 624 C C . GLU A 1 80 ? -9.238 -1.835 13.844 1.00 95.00 80 GLU A C 1
ATOM 626 O O . GLU A 1 80 ? -10.061 -2.216 14.674 1.00 95.00 80 GLU A O 1
ATOM 631 N N . LYS A 1 81 ? -8.883 -0.544 13.765 1.00 94.50 81 LYS A N 1
ATOM 632 C CA . LYS A 1 81 ? -9.457 0.524 14.603 1.00 94.50 81 LYS A CA 1
ATOM 633 C C . LYS A 1 81 ? -10.728 1.147 14.015 1.00 94.50 81 LYS A C 1
ATOM 635 O O . LYS A 1 81 ? -11.396 1.925 14.698 1.00 94.50 81 LYS A O 1
ATOM 640 N N . SER A 1 82 ? -11.058 0.855 12.759 1.00 92.94 82 SER A N 1
ATOM 641 C CA . SER A 1 82 ? -12.258 1.364 12.096 1.00 92.94 82 SER A CA 1
ATOM 642 C C . SER A 1 82 ? -13.503 0.587 12.528 1.00 92.94 82 SER A C 1
ATOM 644 O O . SER A 1 82 ? -13.472 -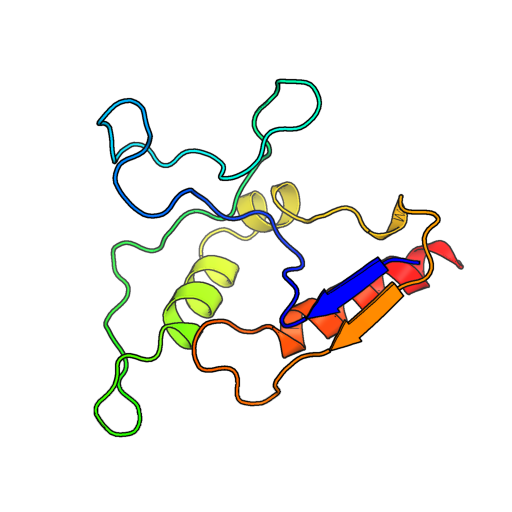0.629 12.696 1.00 92.94 82 SER A O 1
ATOM 646 N N . LYS A 1 83 ? -14.632 1.292 12.667 1.00 93.31 83 LYS A N 1
ATOM 647 C CA . LYS A 1 83 ? -15.962 0.691 12.890 1.00 93.31 83 LYS A CA 1
ATOM 648 C C . LYS A 1 83 ? -16.786 0.569 11.604 1.00 93.31 83 LYS A C 1
ATOM 650 O O . LYS A 1 83 ? -17.949 0.189 11.666 1.00 93.31 83 LYS A O 1
ATOM 655 N N . ALA A 1 84 ? -16.233 0.974 10.463 1.00 93.75 84 ALA A N 1
ATOM 656 C CA . ALA A 1 84 ? -16.963 0.982 9.205 1.00 93.75 84 ALA A CA 1
ATOM 657 C C . ALA A 1 84 ? -16.995 -0.410 8.566 1.00 93.75 84 ALA A C 1
ATOM 659 O O . ALA A 1 84 ? -15.965 -1.076 8.499 1.00 93.75 84 ALA A O 1
ATOM 660 N N . ASP A 1 85 ? -18.143 -0.787 8.003 1.00 94.75 85 ASP A N 1
ATOM 661 C CA . ASP A 1 85 ? -18.215 -1.898 7.051 1.00 94.75 85 ASP A CA 1
ATOM 662 C C . ASP A 1 85 ? -17.404 -1.561 5.797 1.00 94.75 85 ASP A C 1
ATOM 664 O O . ASP A 1 85 ? -17.495 -0.436 5.287 1.00 94.75 85 ASP A O 1
ATOM 668 N N . LEU A 1 86 ? -16.627 -2.528 5.310 1.00 95.62 86 LEU A N 1
ATOM 669 C CA . LEU A 1 86 ? -15.709 -2.362 4.186 1.00 95.62 86 LEU A CA 1
ATOM 670 C C . LEU A 1 86 ? -16.165 -3.194 2.987 1.00 95.62 86 LEU A C 1
ATOM 672 O O . LEU A 1 86 ? -16.412 -4.391 3.118 1.00 95.62 86 LEU A O 1
ATOM 676 N N . LEU A 1 87 ? -16.190 -2.570 1.812 1.00 97.56 87 LEU A N 1
ATOM 677 C CA . LEU A 1 87 ? -16.231 -3.249 0.520 1.00 97.56 87 LEU A CA 1
ATOM 678 C C . LEU A 1 87 ? -14.941 -2.920 -0.234 1.00 97.56 87 LEU A C 1
ATOM 680 O O . LEU A 1 87 ? -14.645 -1.748 -0.470 1.00 97.56 87 LEU A O 1
ATOM 684 N N . LEU A 1 88 ? -14.175 -3.944 -0.604 1.00 98.19 88 LEU A N 1
ATOM 685 C CA . LEU A 1 88 ? -12.894 -3.793 -1.293 1.00 98.19 88 LEU A CA 1
ATOM 686 C C . LEU A 1 88 ? -13.006 -4.349 -2.710 1.00 98.19 88 LEU A C 1
ATOM 688 O O . LEU A 1 88 ? -13.428 -5.488 -2.900 1.00 98.19 88 LEU A O 1
ATOM 692 N N . VAL A 1 89 ? -12.591 -3.556 -3.692 1.00 98.38 89 VAL A N 1
ATOM 693 C CA . VAL A 1 89 ? -12.492 -3.966 -5.094 1.00 98.38 89 VAL A CA 1
ATOM 694 C C . VAL A 1 89 ? -11.034 -3.835 -5.504 1.00 98.38 89 VAL A C 1
ATOM 696 O O . VAL A 1 89 ? -10.475 -2.744 -5.439 1.00 98.38 89 VAL A O 1
ATOM 699 N N . ALA A 1 90 ? -10.411 -4.936 -5.913 1.00 98.38 90 ALA A N 1
ATOM 700 C CA . ALA A 1 90 ? -9.012 -4.955 -6.323 1.00 98.38 90 ALA A CA 1
ATOM 701 C C . ALA A 1 90 ? -8.838 -5.706 -7.642 1.00 98.38 90 ALA A C 1
ATOM 703 O O . ALA A 1 90 ? -9.478 -6.735 -7.871 1.00 98.38 90 ALA A O 1
ATOM 704 N N . GLY A 1 91 ? -7.958 -5.190 -8.499 1.00 97.75 91 GLY A N 1
ATOM 705 C CA . GLY A 1 91 ? -7.560 -5.865 -9.727 1.00 97.75 91 GLY A CA 1
ATOM 706 C C . GLY A 1 91 ? -6.428 -6.843 -9.439 1.00 97.75 91 GLY A C 1
ATOM 707 O O . GLY A 1 91 ? -5.354 -6.431 -9.012 1.00 97.75 91 GLY A O 1
ATOM 708 N N . GLY A 1 92 ? -6.637 -8.134 -9.707 1.00 95.44 92 GLY A N 1
ATOM 709 C CA . GLY A 1 92 ? -5.566 -9.133 -9.585 1.00 95.44 92 GLY A CA 1
ATOM 710 C C . GLY A 1 92 ? -4.377 -8.857 -10.513 1.00 95.44 92 GLY A C 1
ATOM 711 O O . GLY A 1 92 ? -3.252 -9.212 -10.188 1.00 95.44 92 GLY A O 1
ATOM 712 N N . ASP A 1 93 ? -4.631 -8.171 -11.627 1.00 95.44 93 ASP A N 1
ATOM 713 C CA . ASP A 1 93 ? -3.645 -7.832 -12.654 1.00 95.44 93 ASP A CA 1
ATOM 714 C C . ASP A 1 93 ? -3.307 -6.325 -12.687 1.00 95.44 93 ASP A C 1
ATOM 716 O O . ASP A 1 93 ? -2.957 -5.765 -13.723 1.00 95.44 93 ASP A O 1
ATOM 720 N N . A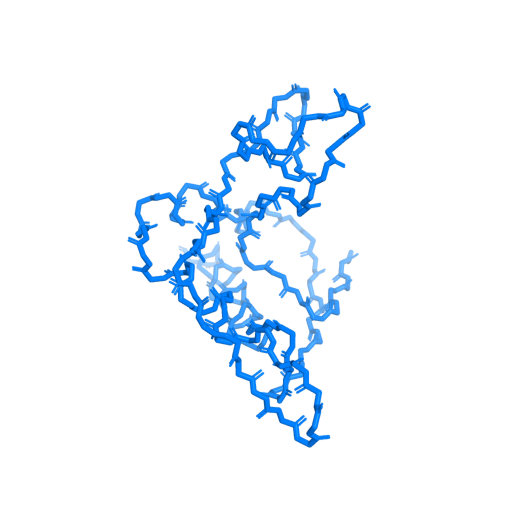SP A 1 94 ? -3.470 -5.636 -11.551 1.00 96.81 94 ASP A N 1
ATOM 721 C CA . ASP A 1 94 ? -3.172 -4.206 -11.408 1.00 96.81 94 ASP A CA 1
ATOM 722 C C . ASP A 1 94 ? -1.687 -3.921 -11.706 1.00 96.81 94 ASP A C 1
ATOM 724 O O . ASP A 1 94 ? -0.798 -4.348 -10.964 1.00 96.81 94 ASP A O 1
ATOM 728 N N . ALA A 1 95 ? -1.425 -3.214 -12.809 1.00 96.75 95 ALA A N 1
ATOM 729 C CA . ALA A 1 95 ? -0.081 -2.884 -13.286 1.00 96.75 95 ALA A CA 1
ATOM 730 C C . ALA A 1 95 ? 0.521 -1.631 -12.622 1.00 96.75 95 ALA A C 1
ATOM 732 O O . ALA A 1 95 ? 1.699 -1.328 -12.830 1.00 96.75 95 ALA A O 1
ATOM 733 N N . LEU A 1 96 ? -0.258 -0.885 -11.831 1.00 95.38 96 LEU A N 1
ATOM 734 C CA . LEU A 1 96 ? 0.241 0.281 -11.108 1.00 95.38 96 LEU A CA 1
ATOM 735 C C . LEU A 1 96 ? 0.853 -0.140 -9.776 1.00 95.38 96 LEU A C 1
ATOM 737 O O . LEU A 1 96 ? 1.976 0.246 -9.485 1.00 95.38 96 LEU A O 1
ATOM 741 N N . TRP A 1 97 ? 0.131 -0.922 -8.976 1.00 96.75 97 TRP A N 1
ATOM 742 C CA . TRP A 1 97 ? 0.540 -1.313 -7.621 1.00 96.75 97 TRP A CA 1
ATOM 743 C C . TRP A 1 97 ? -0.211 -2.572 -7.153 1.00 96.75 97 TRP A C 1
ATOM 745 O O . TRP A 1 97 ? -1.215 -2.942 -7.763 1.00 96.75 97 TRP A O 1
ATOM 755 N N . PRO A 1 98 ? 0.238 -3.270 -6.091 1.00 97.50 98 PRO A N 1
ATOM 756 C CA . PRO A 1 98 ? -0.323 -4.570 -5.722 1.00 97.50 98 PRO A CA 1
ATOM 757 C C . PRO A 1 98 ? -1.630 -4.448 -4.915 1.00 97.50 98 PRO A C 1
ATOM 759 O O . PRO A 1 98 ? -1.714 -4.870 -3.759 1.00 97.50 98 PRO A O 1
ATOM 762 N N . SER A 1 99 ? -2.672 -3.870 -5.519 1.00 98.44 99 SER A N 1
ATOM 763 C CA . SER A 1 99 ? -3.952 -3.596 -4.849 1.00 98.44 99 SER A CA 1
ATOM 764 C C . SER A 1 99 ? -4.674 -4.845 -4.336 1.00 98.44 99 SER A C 1
ATOM 766 O O . SER A 1 99 ? -5.360 -4.797 -3.314 1.00 98.44 99 SER A O 1
ATOM 768 N N . ASP A 1 100 ? -4.483 -5.991 -4.985 1.00 98.44 100 ASP A N 1
ATOM 769 C CA . ASP A 1 100 ? -5.008 -7.284 -4.548 1.00 98.44 100 ASP A CA 1
ATOM 770 C C . ASP A 1 100 ? -4.326 -7.786 -3.264 1.00 98.44 100 ASP A C 1
ATOM 772 O O . ASP A 1 100 ? -4.995 -8.307 -2.367 1.00 98.44 100 ASP A O 1
ATOM 776 N N . LYS A 1 101 ? -3.008 -7.583 -3.136 1.00 98.00 101 LYS A N 1
ATOM 777 C CA . LYS A 1 101 ? -2.261 -7.854 -1.901 1.00 98.00 101 LYS A CA 1
ATOM 778 C C . LYS A 1 101 ? -2.769 -6.959 -0.775 1.00 98.00 101 LYS A C 1
ATOM 780 O O . LYS A 1 101 ? -3.104 -7.468 0.293 1.00 98.00 101 LYS A O 1
ATOM 785 N N . PHE A 1 102 ? -2.903 -5.661 -1.036 1.00 98.38 102 PHE A N 1
ATOM 786 C CA . PHE A 1 102 ? -3.405 -4.703 -0.053 1.00 98.38 102 PHE A CA 1
ATOM 787 C C . PHE A 1 102 ? -4.821 -5.035 0.417 1.00 98.38 102 PHE A C 1
ATOM 789 O O . PHE A 1 102 ? -5.088 -5.012 1.616 1.00 98.38 102 PHE A O 1
ATOM 796 N N . ALA A 1 103 ? -5.722 -5.415 -0.493 1.00 98.44 103 ALA A N 1
ATOM 797 C CA . ALA A 1 103 ? -7.069 -5.834 -0.120 1.00 98.44 103 ALA A CA 1
ATOM 798 C C . ALA A 1 103 ? -7.058 -7.050 0.825 1.00 98.44 103 ALA A C 1
ATOM 800 O O . ALA A 1 103 ? -7.787 -7.056 1.818 1.00 98.44 103 ALA A O 1
ATOM 801 N N . ARG A 1 104 ? -6.202 -8.053 0.571 1.00 97.81 104 ARG A N 1
ATOM 802 C CA . ARG A 1 104 ? -6.055 -9.224 1.457 1.00 97.81 104 ARG A CA 1
ATOM 803 C C . ARG A 1 104 ? -5.531 -8.842 2.843 1.00 97.81 104 ARG A C 1
ATOM 805 O O . ARG A 1 104 ? -6.077 -9.310 3.837 1.00 97.81 104 ARG A O 1
ATOM 812 N N . GLU A 1 105 ? -4.530 -7.971 2.919 1.00 97.38 105 GLU A N 1
ATOM 813 C CA . GLU A 1 105 ? -3.975 -7.485 4.192 1.00 97.38 105 GLU A CA 1
ATOM 814 C C . GLU A 1 105 ? -5.010 -6.693 5.009 1.00 97.38 105 GLU A C 1
ATOM 816 O O . GLU A 1 105 ? -5.128 -6.877 6.222 1.00 97.38 105 GLU A O 1
ATOM 821 N N . ILE A 1 106 ? -5.817 -5.859 4.344 1.00 97.69 106 ILE A N 1
ATOM 822 C CA . ILE A 1 106 ? -6.917 -5.114 4.972 1.00 97.69 106 ILE A CA 1
ATOM 823 C C . ILE A 1 106 ? -7.961 -6.073 5.555 1.00 97.69 106 ILE A C 1
ATOM 825 O O . ILE A 1 106 ? -8.394 -5.880 6.691 1.00 97.69 106 ILE A O 1
ATOM 829 N N . VAL A 1 107 ? -8.351 -7.116 4.811 1.00 96.75 107 VAL A N 1
ATOM 830 C CA . VAL A 1 107 ? -9.290 -8.140 5.303 1.00 96.75 107 VAL A CA 1
ATOM 831 C C . VAL A 1 107 ? -8.722 -8.858 6.525 1.00 96.75 107 VAL A C 1
ATOM 833 O O . VAL A 1 107 ? -9.421 -8.979 7.528 1.00 96.75 107 VAL A O 1
ATOM 836 N N . GLN A 1 108 ? -7.456 -9.279 6.476 1.00 96.06 108 GLN A N 1
ATOM 837 C CA . GLN A 1 108 ? -6.795 -9.959 7.594 1.00 96.06 108 GLN A CA 1
ATOM 838 C C . GLN A 1 108 ? -6.761 -9.085 8.858 1.00 96.06 108 GLN A C 1
ATOM 840 O O . 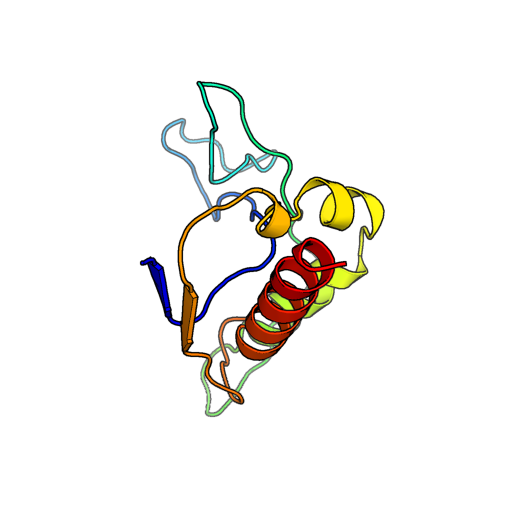GLN A 1 108 ? -7.125 -9.547 9.938 1.00 96.06 108 GLN A O 1
ATOM 845 N N . SER A 1 109 ? -6.396 -7.805 8.726 1.00 94.62 109 SER A N 1
ATOM 846 C CA . SER A 1 109 ? -6.415 -6.837 9.835 1.00 94.62 109 SER A CA 1
ATOM 847 C C . SER A 1 109 ? -7.833 -6.624 10.386 1.00 94.62 109 SER A C 1
ATOM 849 O O . SER A 1 109 ? -8.044 -6.670 11.600 1.00 94.62 109 SER A O 1
ATOM 851 N N . ALA A 1 110 ? -8.833 -6.465 9.513 1.00 92.75 110 ALA A N 1
ATOM 852 C CA . ALA A 1 110 ? -10.222 -6.279 9.926 1.00 92.75 110 ALA A CA 1
ATOM 853 C C . ALA A 1 110 ? -10.791 -7.505 10.664 1.00 92.75 110 ALA A C 1
ATOM 855 O O . ALA A 1 110 ? -11.582 -7.345 11.595 1.00 92.75 110 ALA A O 1
ATOM 856 N N . GLN A 1 111 ? -10.381 -8.714 10.272 1.00 89.19 111 GLN A N 1
ATOM 857 C CA . GLN A 1 111 ? -10.767 -9.967 10.923 1.00 89.19 111 GLN A CA 1
ATOM 858 C C . GLN A 1 111 ? -10.072 -10.164 12.272 1.00 89.19 111 GLN A C 1
ATOM 860 O O . GLN A 1 111 ? -10.714 -10.629 13.208 1.00 89.19 111 GLN A O 1
ATOM 865 N N . ALA A 1 112 ? -8.808 -9.755 12.414 1.00 84.00 112 ALA A N 1
ATOM 866 C CA . ALA A 1 112 ? -8.086 -9.833 13.686 1.00 84.00 112 ALA A CA 1
ATOM 867 C C . ALA A 1 112 ? -8.760 -9.029 14.816 1.00 84.00 112 ALA A C 1
ATOM 869 O O . ALA A 1 112 ? -8.588 -9.360 15.979 1.00 84.00 112 ALA A O 1
ATOM 870 N N . ARG A 1 113 ? -9.575 -8.015 14.487 1.00 77.81 113 ARG A N 1
ATOM 871 C CA . ARG A 1 113 ? -10.419 -7.279 15.450 1.00 77.81 113 ARG A CA 1
ATOM 872 C C . ARG A 1 113 ? -11.501 -8.146 16.107 1.00 77.81 113 ARG A C 1
ATOM 874 O O . ARG A 1 113 ? -12.010 -7.784 17.163 1.00 77.81 113 ARG A O 1
ATOM 881 N N . LEU A 1 114 ? -11.953 -9.199 15.426 1.00 62.69 114 LEU A N 1
ATOM 882 C CA . LEU A 1 114 ? -13.070 -10.040 15.869 1.00 62.69 114 LEU A CA 1
ATOM 883 C C . LEU A 1 114 ? -12.641 -11.129 16.867 1.00 62.69 114 LEU A C 1
ATOM 885 O O . LEU A 1 114 ? -13.510 -11.832 17.382 1.00 62.69 114 LEU A O 1
ATOM 889 N N . HIS A 1 115 ? -11.338 -11.251 17.131 1.00 50.75 115 HIS A N 1
ATOM 890 C CA . HIS A 1 115 ? -10.730 -12.166 18.096 1.00 50.75 115 HIS A CA 1
ATOM 891 C C . HIS A 1 115 ? -10.134 -11.388 19.271 1.00 50.75 115 HIS A C 1
ATOM 893 O O . HIS A 1 115 ? -10.157 -11.947 20.389 1.00 50.75 115 HIS A O 1
#

Foldseek 3Di:
DDEAELDAQFWAWDCAQPPVRDRPDTFTPDDDPNHGFQHQHWDPPDDWDDDPRHTQQAVRQVVSCPPDVPSRVRRGDQLLPDPDDYHYHHDPPRRHHRSVVRVVVSVVNVVVNVD

Solvent-accessible surface area (backbone atoms only — not comparable to full-atom values): 6694 Å² total; per-residue (Å²): 113,47,79,38,71,57,36,71,40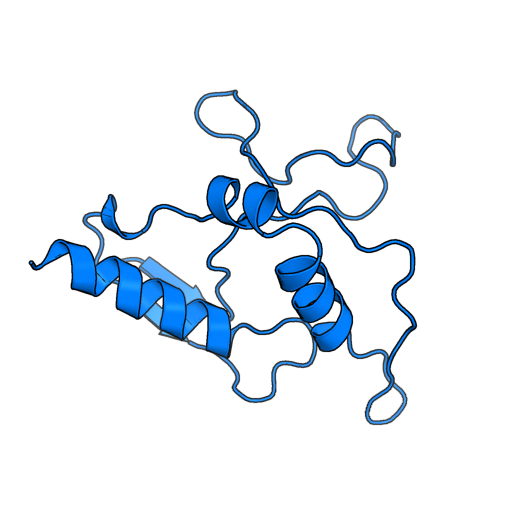,52,36,49,42,48,85,58,65,44,100,83,72,49,51,71,79,75,45,47,66,47,64,58,96,87,40,72,44,56,30,36,61,84,56,90,83,64,75,90,41,73,55,96,91,40,81,34,38,21,67,51,51,55,47,27,63,64,74,42,59,69,45,37,64,61,7,41,58,70,54,50,77,57,88,61,53,76,46,77,42,54,46,88,79,41,48,62,36,61,14,40,57,22,45,53,52,44,50,53,42,48,52,59,60,78,110

pLDDT: mean 92.28, std 8.28, range [50.75, 98.44]

Mean predicted aligned error: 3.96 Å